Protein AF-X1MV09-F1 (afdb_monomer_lite)

pLDDT: mean 72.16, std 8.96, range [42.88, 83.56]

InterPro domains:
  IPR010994 RuvA domain 2-like [SSF47781] (7-56)
  IPR060101 SAM-like helix-hairpin-helix tandem [PF14520] (9-51)

Secondary structure (DSSP, 8-state):
--THHHHHHHHTSTT--HHHHHHHHHHHSSHHHHHT--HHHHHTSTT--HHHHHHHHHTTTT---HHHHHHHHHH-S----

Structure (mmCIF, N/CA/C/O backbone):
data_AF-X1MV09-F1
#
_entry.id   AF-X1MV09-F1
#
loop_
_atom_site.group_PDB
_atom_site.id
_atom_site.type_symbol
_atom_site.label_atom_id
_atom_site.label_alt_id
_atom_site.label_comp_id
_atom_site.label_asym_id
_atom_site.label_entity_id
_atom_site.label_seq_id
_atom_site.pdbx_PDB_ins_code
_atom_site.Cartn_x
_atom_site.Cartn_y
_atom_site.Cartn_z
_atom_site.occupancy
_atom_site.B_iso_or_equiv
_atom_site.auth_seq_id
_atom_site.auth_comp_id
_atom_site.auth_asym_id
_atom_site.auth_atom_id
_atom_site.pdbx_PDB_model_num
ATOM 1 N N . MET A 1 1 ? -2.968 -14.977 -16.940 1.00 47.25 1 MET A N 1
ATOM 2 C CA . MET A 1 1 ? -3.067 -13.749 -16.114 1.00 47.25 1 MET A CA 1
ATOM 3 C C . MET A 1 1 ? -1.648 -13.355 -15.734 1.00 47.25 1 MET A C 1
ATOM 5 O O . MET A 1 1 ? -0.953 -14.213 -15.209 1.00 47.25 1 MET A O 1
ATOM 9 N N . ASN A 1 2 ? -1.193 -12.142 -16.073 1.00 57.22 2 ASN A N 1
ATOM 10 C CA . ASN A 1 2 ? 0.195 -11.707 -15.845 1.00 57.22 2 ASN A CA 1
ATOM 11 C C . ASN A 1 2 ? 0.382 -11.221 -14.395 1.00 57.22 2 ASN A C 1
ATOM 13 O O . ASN A 1 2 ? -0.093 -10.127 -14.096 1.00 57.22 2 ASN A O 1
ATOM 17 N N . PRO A 1 3 ? 1.110 -11.952 -13.525 1.00 62.97 3 PRO A N 1
ATOM 18 C CA . PRO A 1 3 ? 1.318 -11.562 -12.121 1.00 62.97 3 PRO A CA 1
ATOM 19 C C . PRO A 1 3 ? 2.120 -10.257 -11.963 1.00 62.97 3 PRO A C 1
ATOM 21 O O . PRO A 1 3 ? 2.145 -9.646 -10.898 1.00 62.97 3 PRO A O 1
ATOM 24 N N . TYR A 1 4 ? 2.781 -9.811 -13.033 1.00 69.62 4 TYR A N 1
ATOM 25 C CA . TYR A 1 4 ? 3.592 -8.595 -13.065 1.00 69.62 4 TYR A CA 1
ATOM 26 C C . TYR A 1 4 ? 2.758 -7.319 -13.034 1.00 69.62 4 TYR A C 1
ATOM 28 O O . TYR A 1 4 ? 3.200 -6.314 -12.485 1.00 69.62 4 TYR A O 1
ATOM 36 N N . LYS A 1 5 ? 1.533 -7.365 -13.572 1.00 73.94 5 LYS A N 1
ATOM 37 C CA . LYS A 1 5 ? 0.618 -6.221 -13.614 1.00 73.94 5 LYS A CA 1
ATOM 38 C C . LYS A 1 5 ? 0.428 -5.622 -12.221 1.00 73.94 5 LYS A C 1
ATOM 40 O O . LYS A 1 5 ? 0.454 -4.409 -12.034 1.00 73.94 5 LYS A O 1
ATOM 45 N N . GLU A 1 6 ? 0.257 -6.494 -11.241 1.00 75.38 6 GLU A N 1
ATOM 46 C CA . GLU A 1 6 ? -0.065 -6.092 -9.880 1.00 75.38 6 GLU A CA 1
ATOM 47 C C . GLU A 1 6 ? 1.155 -5.659 -9.087 1.00 75.38 6 GLU A C 1
ATOM 49 O O . GLU A 1 6 ? 1.056 -4.762 -8.256 1.00 75.38 6 GLU A O 1
ATOM 54 N N . TRP A 1 7 ? 2.314 -6.238 -9.394 1.00 75.06 7 TRP A N 1
ATOM 55 C CA . TRP A 1 7 ? 3.589 -5.766 -8.872 1.00 75.06 7 TRP A CA 1
ATOM 56 C C . TRP A 1 7 ? 3.903 -4.343 -9.337 1.00 75.06 7 TRP A C 1
ATOM 58 O O . TRP A 1 7 ? 4.258 -3.517 -8.505 1.00 75.06 7 TRP A O 1
ATOM 68 N N . ILE A 1 8 ? 3.701 -4.029 -10.622 1.00 77.12 8 ILE A N 1
ATOM 69 C CA . ILE A 1 8 ? 3.902 -2.670 -11.158 1.00 77.12 8 ILE A CA 1
ATOM 70 C C . ILE A 1 8 ? 2.944 -1.679 -10.494 1.00 77.12 8 ILE A C 1
ATOM 72 O O . ILE A 1 8 ? 3.334 -0.572 -10.135 1.00 77.12 8 ILE A O 1
ATOM 76 N N . LEU A 1 9 ? 1.681 -2.075 -10.317 1.00 76.50 9 LEU A N 1
ATOM 77 C CA . LEU A 1 9 ? 0.682 -1.256 -9.632 1.00 76.50 9 LEU A CA 1
ATOM 78 C C . LEU A 1 9 ? 1.077 -0.983 -8.179 1.00 76.50 9 LEU A C 1
ATOM 80 O O . LEU A 1 9 ? 0.983 0.162 -7.750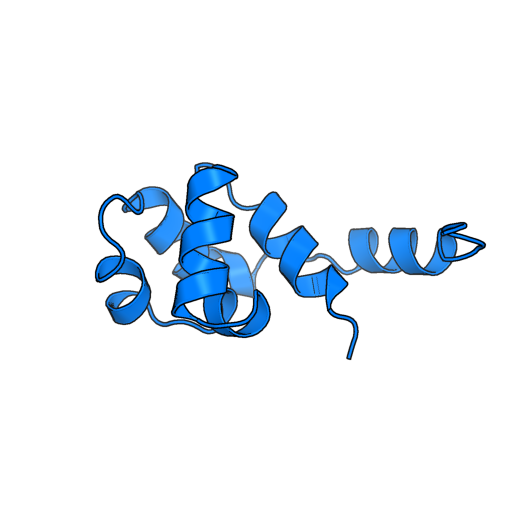 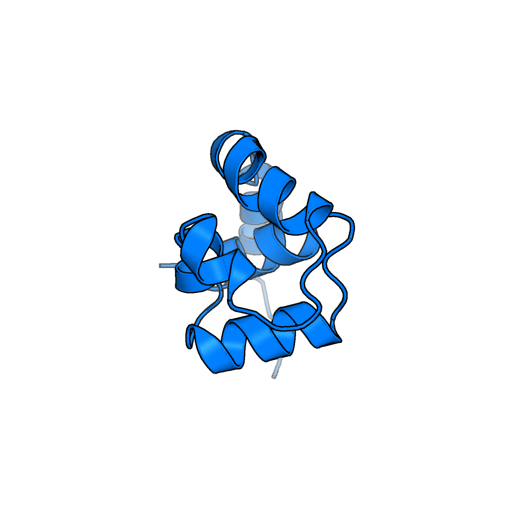1.00 76.50 9 LEU A O 1
ATOM 84 N N . LEU A 1 10 ? 1.533 -2.003 -7.441 1.00 75.75 10 LEU A N 1
ATOM 85 C CA . LEU A 1 10 ? 2.037 -1.829 -6.076 1.00 75.75 10 LEU A CA 1
ATOM 86 C C . LEU A 1 10 ? 3.257 -0.909 -6.029 1.00 75.75 10 LEU A C 1
ATOM 88 O O . LEU A 1 10 ? 3.307 -0.028 -5.178 1.00 75.75 10 LEU A O 1
ATOM 92 N N . ASP A 1 11 ? 4.214 -1.106 -6.933 1.00 75.00 11 ASP A N 1
ATOM 93 C CA . ASP A 1 11 ? 5.440 -0.307 -7.009 1.00 75.00 11 ASP A CA 1
ATOM 94 C C . ASP A 1 11 ? 5.147 1.169 -7.316 1.00 75.00 11 ASP A C 1
ATOM 96 O O . ASP A 1 11 ? 5.743 2.077 -6.740 1.00 75.00 11 ASP A O 1
ATOM 100 N N . ARG A 1 12 ? 4.135 1.428 -8.152 1.00 75.00 12 ARG A N 1
ATOM 101 C CA . ARG A 1 12 ? 3.685 2.783 -8.490 1.00 75.00 12 ARG A CA 1
ATOM 102 C C . ARG A 1 12 ? 2.911 3.476 -7.372 1.00 75.00 12 ARG A C 1
ATOM 104 O O . ARG A 1 12 ? 2.613 4.662 -7.523 1.00 75.00 12 ARG A O 1
ATOM 111 N N . ILE A 1 13 ? 2.566 2.791 -6.279 1.00 75.19 13 ILE A N 1
ATOM 112 C CA . ILE A 1 13 ? 1.861 3.419 -5.160 1.00 75.19 13 ILE A CA 1
ATOM 113 C C . ILE A 1 13 ? 2.872 4.164 -4.283 1.00 75.19 13 ILE A C 1
ATOM 115 O O . ILE A 1 13 ? 3.674 3.543 -3.579 1.00 75.19 13 ILE A O 1
ATOM 119 N N . PRO A 1 14 ? 2.818 5.507 -4.262 1.00 67.75 14 PRO A N 1
ATOM 120 C CA . PRO A 1 14 ? 3.676 6.275 -3.382 1.00 67.75 14 PRO A CA 1
ATOM 121 C C . PRO A 1 14 ? 3.336 5.941 -1.924 1.00 67.75 14 PRO A C 1
ATOM 123 O O . PRO A 1 14 ? 2.189 5.649 -1.582 1.00 67.75 14 PRO A O 1
ATOM 126 N N . HIS A 1 15 ? 4.341 6.000 -1.050 1.00 72.62 15 HIS A N 1
ATOM 127 C CA . HIS A 1 15 ? 4.227 5.676 0.381 1.00 72.62 15 HIS A CA 1
ATOM 128 C C . HIS A 1 15 ? 4.031 4.179 0.706 1.00 72.62 15 HIS A C 1
ATOM 130 O O . HIS A 1 15 ? 3.880 3.827 1.881 1.00 72.62 15 HIS A O 1
ATOM 136 N N . LEU A 1 16 ? 4.102 3.290 -0.293 1.00 74.19 16 LEU A N 1
ATOM 137 C CA . LEU A 1 16 ? 4.124 1.838 -0.117 1.00 74.19 16 LEU A CA 1
ATOM 138 C C . LEU A 1 16 ? 5.576 1.324 -0.145 1.00 74.19 16 LEU A C 1
ATOM 140 O O . LEU A 1 16 ? 6.131 0.999 -1.186 1.00 74.19 16 LEU A O 1
ATOM 144 N N . GLY A 1 17 ? 6.241 1.295 1.013 1.00 71.38 17 GLY A N 1
ATOM 145 C CA . GLY A 1 17 ? 7.624 0.804 1.097 1.00 71.38 17 GLY A CA 1
ATOM 146 C C . GLY A 1 17 ? 7.740 -0.718 0.908 1.00 71.38 17 GLY A C 1
ATOM 147 O O . GLY A 1 17 ? 6.815 -1.458 1.238 1.00 71.38 17 GLY A O 1
ATOM 148 N N . ALA A 1 18 ? 8.914 -1.214 0.496 1.00 73.31 18 ALA A N 1
ATOM 149 C CA . ALA A 1 18 ? 9.164 -2.645 0.246 1.00 73.31 18 ALA A CA 1
ATOM 150 C C . ALA A 1 18 ? 8.777 -3.570 1.420 1.00 73.31 18 ALA A C 1
ATOM 152 O O . ALA A 1 18 ? 8.215 -4.646 1.217 1.00 73.31 18 ALA A O 1
ATOM 153 N N . LYS A 1 19 ? 9.008 -3.127 2.665 1.00 77.31 19 LYS A N 1
ATOM 154 C CA . LYS A 1 19 ? 8.600 -3.861 3.876 1.00 77.31 19 LYS A CA 1
ATOM 155 C C . LYS A 1 19 ? 7.078 -4.039 3.955 1.00 77.31 19 LYS A C 1
ATOM 157 O O . LYS A 1 19 ? 6.603 -5.099 4.336 1.00 77.31 19 LYS A O 1
ATOM 162 N N . LYS A 1 20 ? 6.318 -3.015 3.559 1.00 76.25 20 LYS A N 1
ATOM 163 C CA . LYS A 1 20 ? 4.850 -3.019 3.555 1.00 76.25 20 LYS A CA 1
ATOM 164 C C . LYS A 1 20 ? 4.286 -3.868 2.433 1.00 76.25 20 LYS A C 1
ATOM 166 O O . LYS A 1 20 ? 3.363 -4.630 2.683 1.00 76.25 20 LYS A O 1
ATOM 171 N N . CYS A 1 21 ? 4.859 -3.769 1.235 1.00 76.12 21 CYS A N 1
ATOM 172 C CA . CYS A 1 21 ? 4.498 -4.642 0.120 1.00 76.12 21 CYS A CA 1
ATOM 173 C C . CYS A 1 21 ? 4.643 -6.110 0.516 1.00 76.12 21 CYS A C 1
ATOM 175 O O . CYS A 1 21 ? 3.745 -6.902 0.252 1.00 76.12 21 CYS A O 1
ATOM 177 N N . ARG A 1 22 ? 5.737 -6.458 1.205 1.00 78.00 22 ARG A N 1
ATOM 178 C CA . ARG A 1 22 ? 5.979 -7.822 1.672 1.00 78.00 22 ARG A CA 1
ATOM 179 C C . ARG A 1 22 ? 4.926 -8.279 2.677 1.00 78.00 22 ARG A C 1
ATOM 181 O O . ARG A 1 22 ? 4.266 -9.271 2.418 1.00 78.00 22 ARG A O 1
ATOM 188 N N . GLU A 1 23 ? 4.684 -7.499 3.728 1.00 81.88 23 GLU A N 1
ATOM 189 C CA . GLU A 1 23 ? 3.646 -7.793 4.731 1.00 81.88 23 GLU A CA 1
ATOM 190 C C . GLU A 1 23 ? 2.255 -7.943 4.100 1.00 81.88 23 GLU A C 1
ATOM 192 O O . GLU A 1 23 ? 1.496 -8.836 4.459 1.00 81.88 23 GLU A O 1
ATOM 197 N N . LEU A 1 24 ? 1.922 -7.092 3.125 1.00 79.69 24 LEU A N 1
ATOM 198 C CA . LEU A 1 24 ? 0.668 -7.166 2.381 1.00 79.69 24 LEU A CA 1
ATOM 199 C C . LEU A 1 24 ? 0.584 -8.442 1.542 1.00 79.69 24 LEU A C 1
ATOM 201 O O . LEU A 1 24 ? -0.439 -9.117 1.556 1.00 79.69 24 LEU A O 1
ATOM 205 N N . ILE A 1 25 ? 1.645 -8.798 0.823 1.00 81.25 25 ILE A N 1
ATOM 206 C CA . ILE A 1 25 ? 1.681 -10.038 0.045 1.00 81.25 25 ILE A CA 1
ATOM 207 C C . ILE A 1 25 ? 1.641 -11.258 0.972 1.00 81.25 25 ILE A C 1
ATOM 209 O O . ILE A 1 25 ? 0.994 -12.234 0.617 1.00 81.25 25 ILE A O 1
ATOM 213 N N . GLU A 1 26 ? 2.247 -11.209 2.158 1.00 83.56 26 GLU A N 1
ATOM 214 C CA . GLU A 1 26 ? 2.176 -12.292 3.147 1.00 83.56 26 GLU A CA 1
ATOM 215 C C . GLU A 1 26 ? 0.772 -12.420 3.760 1.00 83.56 26 GLU A C 1
ATOM 217 O O . GLU A 1 26 ? 0.261 -13.530 3.882 1.00 83.56 26 GLU A O 1
ATOM 222 N N . HIS A 1 27 ? 0.094 -11.304 4.054 1.00 82.81 27 HIS A N 1
ATOM 223 C CA . HIS A 1 27 ? -1.275 -11.312 4.585 1.00 82.81 27 HIS A CA 1
ATOM 224 C C . HIS A 1 27 ? -2.329 -11.717 3.549 1.00 82.81 27 HIS A C 1
ATOM 226 O O . HIS A 1 27 ? -3.211 -12.527 3.825 1.00 82.81 27 HIS A O 1
ATOM 232 N N . PHE A 1 28 ? -2.274 -11.123 2.357 1.00 81.56 28 PHE A N 1
ATOM 233 C CA . PHE A 1 28 ? -3.266 -11.343 1.305 1.00 81.56 28 PHE A CA 1
ATOM 234 C C . PHE A 1 28 ? -2.905 -12.52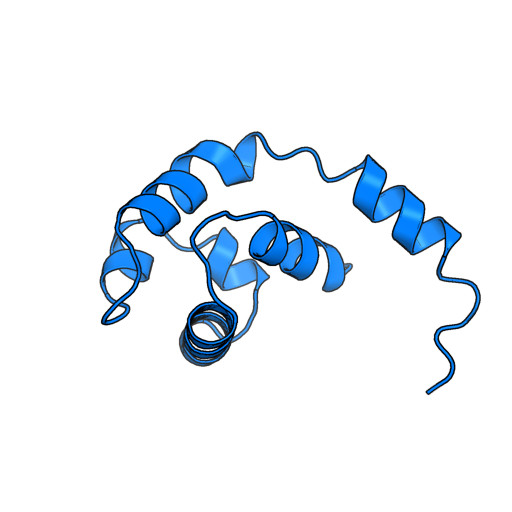9 0.402 1.00 81.56 28 PHE A C 1
ATOM 236 O O . PHE A 1 28 ? -3.754 -13.031 -0.333 1.00 81.56 28 PHE A O 1
ATOM 243 N N . GLY A 1 29 ? -1.655 -12.986 0.426 1.00 78.56 29 GLY A N 1
ATOM 244 C CA . GLY A 1 29 ? -1.118 -14.087 -0.376 1.00 78.56 29 GLY A CA 1
ATOM 245 C C . GLY A 1 29 ? -0.709 -13.703 -1.801 1.00 78.56 29 GLY A C 1
ATOM 246 O O . GLY A 1 29 ? -0.006 -14.462 -2.464 1.00 78.56 29 GLY A O 1
ATOM 247 N N . SER A 1 30 ? -1.156 -12.560 -2.331 1.00 79.88 30 SER A N 1
ATOM 248 C CA . SER A 1 30 ? -0.821 -12.124 -3.694 1.00 79.88 30 SER A CA 1
ATOM 249 C C . SER A 1 30 ? -1.046 -10.624 -3.895 1.00 79.88 30 SER A C 1
ATOM 251 O O . SER A 1 30 ? -2.018 -10.086 -3.363 1.00 79.88 30 SER A O 1
ATOM 253 N N . PRO A 1 31 ? -0.244 -9.956 -4.744 1.00 78.25 31 PRO A N 1
ATOM 254 C CA . PRO A 1 31 ? -0.402 -8.532 -5.051 1.00 78.25 31 PRO A CA 1
ATOM 255 C C . PRO A 1 31 ? -1.774 -8.203 -5.677 1.00 78.25 31 PRO A C 1
ATOM 257 O O . PRO A 1 31 ? -2.329 -7.149 -5.385 1.00 78.25 31 PRO A O 1
ATOM 260 N N . GLN A 1 32 ? -2.396 -9.124 -6.435 1.00 77.19 32 GLN A N 1
ATOM 261 C CA . GLN A 1 32 ? -3.798 -8.983 -6.891 1.00 77.19 32 GLN A CA 1
ATOM 262 C C . GLN A 1 32 ? -4.769 -8.775 -5.745 1.00 77.19 32 GLN A C 1
ATOM 264 O O . GLN A 1 32 ? -5.602 -7.875 -5.792 1.00 77.19 32 GLN A O 1
ATOM 269 N N . LYS A 1 33 ? -4.663 -9.615 -4.715 1.00 80.56 33 LYS A N 1
ATOM 270 C CA . LYS A 1 33 ? -5.556 -9.547 -3.565 1.00 80.56 33 LYS A CA 1
ATOM 271 C C . LYS A 1 33 ? -5.321 -8.280 -2.758 1.00 80.56 33 LYS A C 1
ATOM 273 O O . LYS A 1 33 ? -6.285 -7.742 -2.241 1.00 80.56 33 LYS A O 1
ATOM 278 N N . VAL A 1 34 ? -4.088 -7.775 -2.716 1.00 80.88 34 VAL A N 1
ATOM 279 C CA . VAL A 1 34 ? -3.762 -6.483 -2.092 1.00 80.88 34 VAL A CA 1
ATOM 280 C C . VAL A 1 34 ? -4.439 -5.325 -2.826 1.00 80.88 34 VAL A C 1
ATOM 282 O O . VAL A 1 34 ? -5.033 -4.463 -2.188 1.00 80.88 34 VAL A O 1
ATOM 285 N N . LEU A 1 35 ? -4.387 -5.305 -4.160 1.00 76.38 35 LEU A N 1
ATOM 286 C CA . LEU A 1 35 ? -5.022 -4.253 -4.966 1.00 76.38 35 LEU A CA 1
ATOM 287 C C . LEU A 1 35 ? -6.551 -4.347 -4.961 1.00 76.38 35 LEU A C 1
ATOM 289 O O . LEU A 1 35 ? -7.228 -3.328 -5.034 1.00 76.38 35 LEU A O 1
ATOM 293 N N . ALA A 1 36 ? -7.089 -5.563 -4.868 1.00 76.44 36 ALA A N 1
ATOM 294 C CA . ALA A 1 36 ? -8.520 -5.813 -4.733 1.00 76.44 36 ALA A CA 1
ATOM 295 C C . ALA A 1 36 ? -9.025 -5.680 -3.282 1.00 76.44 36 ALA A C 1
ATOM 297 O O . ALA A 1 36 ? -10.232 -5.754 -3.042 1.00 76.44 36 ALA A O 1
ATOM 298 N N . ALA A 1 37 ? -8.127 -5.509 -2.306 1.00 79.94 37 ALA A N 1
ATOM 299 C CA . ALA A 1 37 ? -8.487 -5.407 -0.902 1.00 79.94 37 ALA A CA 1
ATOM 300 C C . ALA A 1 37 ? -9.247 -4.108 -0.625 1.00 79.94 37 ALA A C 1
ATOM 302 O O . ALA A 1 37 ? -8.912 -3.027 -1.112 1.00 79.94 37 ALA A O 1
ATOM 303 N N . SER A 1 38 ? -10.266 -4.202 0.225 1.00 75.94 38 SER A N 1
ATOM 304 C CA . SER A 1 38 ? -11.006 -3.027 0.673 1.00 75.94 38 SER A CA 1
ATOM 305 C C . SER A 1 38 ? -10.211 -2.199 1.681 1.00 75.94 38 SER A C 1
ATOM 307 O O . SER A 1 38 ? -9.359 -2.696 2.413 1.00 75.94 38 SER A O 1
ATOM 309 N N . LEU A 1 39 ? -10.580 -0.922 1.788 1.00 77.31 39 LEU A N 1
ATOM 310 C CA . LEU A 1 39 ? -9.996 0.056 2.712 1.00 77.31 39 LEU A CA 1
ATOM 311 C C . LEU A 1 39 ? -9.960 -0.456 4.168 1.00 77.31 39 LEU A C 1
ATOM 313 O O . LEU A 1 39 ? -8.981 -0.236 4.881 1.00 77.31 39 LEU A O 1
ATOM 317 N N . LYS A 1 40 ? -11.004 -1.191 4.587 1.00 78.62 40 LYS A N 1
ATOM 318 C CA . LYS A 1 40 ? -11.075 -1.865 5.894 1.00 78.62 40 LYS A CA 1
ATOM 319 C C . LYS A 1 40 ? -9.965 -2.897 6.076 1.00 78.62 40 LYS A C 1
ATOM 321 O O . LYS A 1 40 ? -9.243 -2.799 7.057 1.00 78.62 40 LYS A O 1
ATOM 326 N N . GLU A 1 41 ? -9.814 -3.815 5.123 1.00 81.81 41 GLU A N 1
ATOM 327 C CA . GLU A 1 41 ? -8.810 -4.889 5.147 1.00 81.81 41 GLU A CA 1
ATOM 328 C C . GLU A 1 41 ? -7.394 -4.309 5.194 1.00 81.81 41 GLU A C 1
ATOM 330 O O . GLU A 1 41 ? -6.581 -4.692 6.030 1.00 81.81 41 GLU A O 1
ATOM 335 N N . LEU A 1 42 ? -7.125 -3.304 4.358 1.00 79.25 42 LEU A N 1
ATOM 336 C CA . LEU A 1 42 ? -5.849 -2.594 4.342 1.00 79.25 42 LEU A CA 1
ATOM 337 C C . LEU A 1 42 ? -5.581 -1.877 5.676 1.00 79.25 42 LEU A C 1
ATOM 339 O O . LEU A 1 42 ? -4.464 -1.908 6.182 1.00 79.25 42 LEU A O 1
ATOM 343 N N . SER A 1 43 ? -6.607 -1.282 6.289 1.00 79.62 43 SER A N 1
ATOM 344 C CA . SER A 1 43 ? -6.481 -0.614 7.594 1.00 79.62 43 SER A CA 1
ATOM 345 C C . SER A 1 43 ? -6.220 -1.578 8.750 1.00 79.62 43 SER A C 1
ATOM 347 O O . SER A 1 43 ? -5.755 -1.133 9.798 1.00 79.62 43 SER A O 1
ATOM 349 N N . THR A 1 44 ? -6.487 -2.877 8.578 1.00 82.75 44 THR A N 1
ATOM 350 C CA . THR A 1 44 ? -6.123 -3.889 9.582 1.00 82.75 44 THR A CA 1
ATOM 351 C C . THR A 1 44 ? -4.617 -4.124 9.651 1.00 82.75 44 THR A C 1
ATOM 353 O O . THR A 1 44 ? -4.127 -4.603 10.669 1.00 82.75 44 THR A O 1
ATOM 356 N N . ILE A 1 45 ? -3.876 -3.756 8.598 1.00 77.94 45 ILE A N 1
ATOM 357 C CA . ILE A 1 45 ? -2.447 -4.028 8.482 1.00 77.94 45 ILE A CA 1
ATOM 358 C C . ILE A 1 45 ? -1.669 -3.043 9.366 1.00 77.94 45 ILE A C 1
ATOM 360 O O . ILE A 1 45 ? -1.586 -1.845 9.050 1.00 77.94 45 ILE A O 1
ATOM 364 N N . PRO A 1 46 ? -1.046 -3.513 10.459 1.00 67.75 46 PRO A N 1
ATOM 365 C CA . PRO A 1 46 ? -0.406 -2.639 11.431 1.00 67.75 46 PRO A CA 1
ATOM 366 C C . PRO A 1 46 ? 0.757 -1.870 10.793 1.00 67.75 46 PRO A C 1
ATOM 368 O O . PRO A 1 46 ? 1.716 -2.444 10.283 1.00 67.75 46 PRO A O 1
ATOM 371 N N . GLY A 1 47 ? 0.660 -0.537 10.788 1.00 72.06 47 GLY A N 1
ATOM 372 C CA . GLY A 1 47 ? 1.654 0.394 10.237 1.00 72.06 47 GLY A CA 1
ATOM 373 C C . GLY A 1 47 ? 1.472 0.747 8.756 1.00 72.06 47 GLY A C 1
ATOM 374 O O . GLY A 1 47 ? 2.378 1.325 8.161 1.00 72.06 47 GLY A O 1
ATOM 375 N N . LEU A 1 48 ? 0.387 0.310 8.102 1.00 76.25 48 LEU A N 1
ATOM 376 C CA . LEU A 1 48 ? 0.094 0.751 6.739 1.00 76.25 48 LEU A CA 1
ATOM 377 C C . LEU A 1 48 ? -0.324 2.225 6.769 1.00 76.25 48 LEU A C 1
ATOM 379 O O . LEU A 1 48 ? -1.188 2.619 7.551 1.00 76.25 48 LEU A O 1
ATOM 383 N N . ASN A 1 49 ? 0.325 3.051 5.946 1.00 76.50 49 ASN A N 1
ATOM 384 C CA . ASN A 1 49 ? 0.044 4.482 5.927 1.00 76.50 49 ASN A CA 1
ATOM 385 C C . ASN A 1 49 ? -1.363 4.736 5.388 1.00 76.50 49 ASN A C 1
ATOM 387 O O . ASN A 1 49 ? -1.711 4.253 4.311 1.00 76.50 49 ASN A O 1
ATOM 391 N N . LYS A 1 50 ? -2.154 5.546 6.100 1.00 76.75 50 LYS A N 1
ATOM 392 C CA . LYS A 1 50 ? -3.511 5.927 5.669 1.00 76.75 50 LYS A CA 1
ATOM 393 C C . LYS A 1 50 ? -3.519 6.555 4.273 1.00 76.75 50 LYS A C 1
ATOM 395 O O . LYS A 1 50 ? -4.469 6.356 3.519 1.00 76.75 50 LYS A O 1
ATOM 400 N N . GLU A 1 51 ? -2.448 7.260 3.915 1.00 78.25 51 GLU A N 1
ATOM 401 C CA . GLU A 1 51 ? -2.254 7.817 2.575 1.00 78.25 51 GLU A CA 1
ATOM 402 C C . GLU A 1 51 ? -2.152 6.721 1.513 1.00 78.25 51 GLU A C 1
ATOM 404 O O . GLU A 1 51 ? -2.893 6.770 0.537 1.00 78.25 51 GLU A O 1
ATOM 409 N N . ALA A 1 52 ? -1.336 5.685 1.743 1.00 76.44 52 ALA A N 1
ATOM 410 C CA . ALA A 1 52 ? -1.217 4.540 0.841 1.00 76.44 52 ALA A CA 1
ATOM 411 C C . ALA A 1 52 ? -2.552 3.794 0.695 1.00 76.44 52 ALA A C 1
ATOM 413 O O . ALA A 1 52 ? -2.924 3.419 -0.410 1.00 76.44 52 ALA A O 1
ATOM 414 N N . ILE A 1 53 ? -3.311 3.642 1.786 1.00 79.12 53 ILE A N 1
ATOM 415 C CA . ILE A 1 53 ? -4.648 3.024 1.782 1.00 79.12 53 ILE A CA 1
ATOM 416 C C . ILE A 1 53 ? -5.639 3.841 0.943 1.00 79.12 53 ILE A C 1
ATOM 418 O O . ILE A 1 53 ? -6.399 3.296 0.142 1.00 79.12 53 ILE A O 1
ATOM 422 N N . THR A 1 54 ? -5.619 5.161 1.113 1.00 78.50 54 THR A N 1
ATOM 423 C CA . THR A 1 54 ? -6.468 6.083 0.352 1.00 78.50 54 THR A CA 1
ATOM 424 C C . THR A 1 54 ? -6.087 6.067 -1.127 1.00 78.50 54 THR A C 1
ATOM 426 O O . THR A 1 54 ? -6.963 6.057 -1.991 1.00 78.50 54 THR A O 1
ATOM 429 N N . TYR A 1 55 ? -4.788 5.998 -1.430 1.00 76.88 55 TYR A N 1
ATOM 430 C CA . TYR A 1 55 ? -4.274 5.879 -2.793 1.00 76.88 55 TYR A CA 1
ATOM 431 C C . TYR A 1 55 ? -4.681 4.550 -3.435 1.00 76.88 55 TYR A C 1
ATOM 433 O O . TYR A 1 55 ? -5.187 4.539 -4.554 1.00 76.88 55 TYR A O 1
ATOM 441 N N . LEU A 1 56 ? -4.537 3.445 -2.700 1.00 75.88 56 LEU A N 1
ATOM 442 C CA . LEU A 1 56 ? -4.967 2.110 -3.106 1.00 75.88 56 LEU A CA 1
ATOM 443 C C . LEU A 1 56 ? -6.457 2.067 -3.428 1.00 75.88 56 LEU A C 1
ATOM 445 O O . LEU A 1 56 ? -6.834 1.412 -4.384 1.00 75.88 56 LEU A O 1
ATOM 449 N N . ASN A 1 57 ? -7.307 2.767 -2.679 1.00 73.81 57 ASN A N 1
ATOM 450 C CA . ASN A 1 57 ? -8.744 2.763 -2.944 1.00 73.81 57 ASN A CA 1
ATOM 451 C C . ASN A 1 57 ? -9.151 3.697 -4.095 1.00 73.81 57 ASN A C 1
ATOM 453 O O . ASN A 1 57 ? -10.035 3.362 -4.877 1.00 73.81 57 ASN A O 1
ATOM 457 N N . ARG A 1 58 ? -8.515 4.869 -4.198 1.00 69.00 58 ARG A N 1
ATOM 458 C CA . ARG A 1 58 ? -8.915 5.922 -5.140 1.00 69.00 58 ARG A CA 1
ATOM 459 C C . ARG A 1 58 ? -8.268 5.776 -6.516 1.00 69.00 58 ARG A C 1
ATOM 461 O O . ARG A 1 58 ? -8.935 5.971 -7.522 1.00 69.00 58 ARG A O 1
ATOM 468 N N . LYS A 1 59 ? -6.971 5.457 -6.559 1.00 63.03 59 LYS A N 1
ATOM 469 C CA . LYS A 1 59 ? -6.150 5.519 -7.777 1.00 63.03 59 LYS A CA 1
ATOM 470 C C . LYS A 1 59 ? -5.943 4.178 -8.465 1.00 63.03 59 LYS A C 1
ATOM 472 O O . LYS A 1 59 ? -5.665 4.194 -9.653 1.00 63.03 59 LYS A O 1
ATOM 477 N N . THR A 1 60 ? -6.103 3.028 -7.811 1.00 63.72 60 THR A N 1
ATOM 478 C CA . THR A 1 60 ? -5.941 1.719 -8.494 1.00 63.72 60 THR A CA 1
ATOM 479 C C . THR A 1 60 ? -6.849 1.548 -9.710 1.00 63.72 60 THR A C 1
ATOM 481 O O . THR A 1 60 ? -6.462 0.861 -10.650 1.00 63.72 60 THR A O 1
ATOM 484 N N . SER A 1 61 ? -8.008 2.210 -9.728 1.00 62.03 61 SER A N 1
ATOM 485 C CA . SER A 1 61 ? -8.912 2.239 -10.884 1.00 62.03 61 SER A CA 1
ATOM 486 C C . SER A 1 61 ? -8.471 3.215 -11.992 1.00 62.03 61 SER A C 1
ATOM 488 O O . SER A 1 61 ? -8.839 3.039 -13.148 1.00 62.03 61 SER A O 1
ATOM 490 N N . GLU A 1 62 ? -7.675 4.237 -11.656 1.00 64.50 62 GLU A N 1
ATOM 491 C CA . GLU A 1 62 ? -7.207 5.291 -12.576 1.00 64.50 62 GLU A CA 1
ATOM 492 C C . GLU A 1 62 ? -5.760 5.091 -13.063 1.00 64.50 62 GLU A C 1
ATOM 494 O O . GLU A 1 62 ? -5.324 5.772 -13.990 1.00 64.50 62 GLU A O 1
ATOM 499 N N . ILE A 1 63 ? -4.984 4.196 -12.442 1.00 69.12 63 ILE A N 1
ATOM 500 C CA . ILE A 1 63 ? -3.608 3.919 -12.865 1.00 69.12 63 ILE A CA 1
ATOM 501 C C . ILE A 1 63 ? -3.659 3.086 -14.152 1.00 69.12 63 ILE A C 1
ATOM 503 O O . ILE A 1 63 ? -3.837 1.865 -14.129 1.00 69.12 63 ILE A O 1
ATOM 507 N N . ASP A 1 64 ? -3.456 3.756 -15.285 1.00 67.0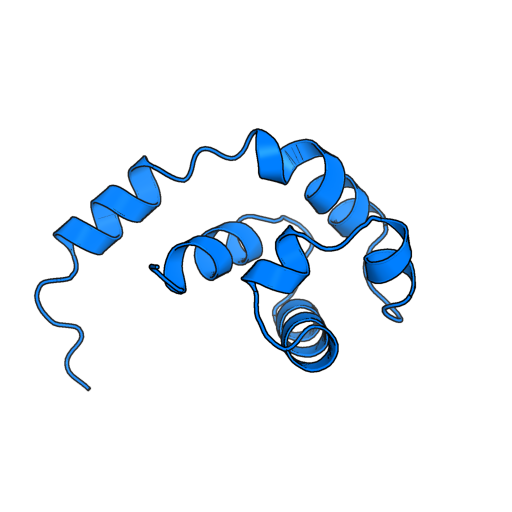6 64 ASP A N 1
ATOM 508 C CA . ASP A 1 64 ? -3.185 3.087 -16.549 1.00 67.06 64 ASP A CA 1
ATOM 509 C C . ASP A 1 64 ? -1.749 2.546 -16.538 1.00 67.06 64 ASP A C 1
ATOM 511 O O . ASP A 1 64 ? -0.768 3.285 -16.573 1.00 67.06 64 ASP A O 1
ATOM 515 N N . ILE A 1 65 ? -1.641 1.225 -16.435 1.00 68.31 65 ILE A N 1
ATOM 516 C CA . ILE A 1 65 ? -0.387 0.482 -16.592 1.00 68.31 65 ILE A CA 1
ATOM 517 C C . ILE A 1 65 ? -0.337 -0.243 -17.938 1.00 68.31 65 ILE A C 1
ATOM 519 O O . ILE A 1 65 ? 0.406 -1.213 -18.083 1.00 68.31 65 ILE A O 1
ATOM 523 N N . ARG A 1 66 ? -1.154 0.157 -18.926 1.00 69.25 66 ARG A N 1
ATOM 524 C CA . ARG A 1 66 ? -1.134 -0.498 -20.242 1.00 69.25 66 ARG A CA 1
ATOM 525 C C . ARG A 1 66 ? 0.209 -0.289 -20.919 1.00 69.25 66 ARG A C 1
ATOM 527 O O . ARG A 1 66 ? 0.725 -1.232 -21.505 1.00 69.25 66 ARG A O 1
ATOM 534 N N . GLU A 1 67 ? 0.788 0.902 -20.798 1.00 72.12 67 GLU A N 1
ATOM 535 C CA . GLU A 1 67 ? 2.116 1.184 -21.348 1.00 72.12 67 GLU A CA 1
ATOM 536 C C . GLU A 1 67 ? 3.225 0.408 -20.632 1.00 72.12 67 GLU A C 1
ATOM 538 O O . GLU A 1 67 ? 4.074 -0.188 -21.292 1.00 72.12 67 GLU A O 1
ATOM 543 N N . ASP A 1 68 ? 3.202 0.354 -19.297 1.00 71.50 68 ASP A N 1
ATOM 544 C CA . ASP A 1 68 ? 4.172 -0.422 -18.515 1.00 71.50 68 ASP A CA 1
ATOM 545 C C . ASP A 1 68 ? 4.069 -1.931 -18.835 1.00 71.50 68 ASP A C 1
ATOM 547 O O . ASP A 1 68 ? 5.083 -2.602 -19.024 1.00 71.50 68 ASP A O 1
ATOM 551 N N . LEU A 1 69 ? 2.849 -2.462 -18.988 1.00 71.06 69 LEU A N 1
ATOM 552 C CA . LEU A 1 69 ? 2.617 -3.842 -19.425 1.00 71.06 69 LEU A CA 1
ATOM 553 C C . LEU A 1 69 ? 3.087 -4.099 -20.853 1.00 71.06 69 LEU A C 1
ATOM 555 O O . LEU A 1 69 ? 3.676 -5.145 -21.108 1.00 71.06 69 LEU A O 1
ATOM 559 N N . LYS A 1 70 ? 2.834 -3.162 -21.772 1.00 72.75 70 LYS A N 1
ATOM 560 C CA . LYS A 1 70 ? 3.288 -3.259 -23.160 1.00 72.75 70 LYS A CA 1
ATOM 561 C C . LYS A 1 70 ? 4.813 -3.301 -23.214 1.00 72.75 70 LYS A C 1
ATOM 563 O O . LYS A 1 70 ? 5.362 -4.160 -23.886 1.00 72.75 70 LYS A O 1
ATOM 568 N N . ARG A 1 71 ? 5.497 -2.457 -22.433 1.00 71.75 71 ARG A N 1
ATOM 569 C CA . ARG A 1 71 ? 6.962 -2.497 -22.324 1.00 71.75 71 ARG A CA 1
ATOM 570 C C . ARG A 1 71 ? 7.463 -3.823 -21.774 1.00 71.75 71 ARG A C 1
ATOM 572 O O . ARG A 1 71 ? 8.433 -4.336 -22.309 1.00 71.75 71 ARG A O 1
ATOM 579 N N . LEU A 1 72 ? 6.833 -4.379 -20.737 1.00 69.75 72 LEU A N 1
ATOM 580 C CA . LEU A 1 72 ? 7.231 -5.686 -20.204 1.00 69.75 72 LEU A CA 1
ATOM 581 C C . LEU A 1 72 ? 6.995 -6.827 -21.190 1.00 69.75 72 LEU A C 1
ATOM 583 O O . LEU A 1 72 ? 7.819 -7.728 -21.247 1.00 69.75 72 LEU A O 1
ATOM 587 N N . ASP A 1 73 ? 5.905 -6.793 -21.955 1.00 68.38 73 ASP A N 1
ATOM 588 C CA . ASP A 1 73 ? 5.634 -7.768 -23.014 1.00 68.38 73 ASP A CA 1
ATOM 589 C C . ASP A 1 73 ? 6.687 -7.668 -24.132 1.00 68.38 73 ASP A C 1
ATOM 591 O O . ASP A 1 73 ? 7.281 -8.673 -24.521 1.00 68.38 73 ASP A O 1
ATOM 595 N N . GLU A 1 74 ? 7.028 -6.441 -24.543 1.00 68.81 74 GLU A N 1
ATOM 596 C CA . GLU A 1 74 ? 8.104 -6.154 -25.504 1.00 68.81 74 GLU A CA 1
ATOM 597 C C . GLU A 1 74 ? 9.498 -6.539 -24.961 1.00 68.81 74 GLU A C 1
ATOM 599 O O . GLU A 1 74 ? 10.367 -6.967 -25.720 1.00 68.81 74 GLU A O 1
ATOM 604 N N . LEU A 1 75 ? 9.707 -6.447 -23.644 1.00 63.75 75 LEU A N 1
ATOM 605 C CA . LEU A 1 75 ? 10.924 -6.862 -22.934 1.00 63.75 75 LEU A CA 1
ATOM 606 C C . LEU A 1 75 ? 10.938 -8.349 -22.561 1.00 63.75 75 LEU A C 1
ATOM 608 O O . LEU A 1 75 ? 11.983 -8.851 -22.150 1.00 63.75 75 LEU A O 1
ATOM 612 N N . ASN A 1 76 ? 9.837 -9.088 -22.739 1.00 53.47 76 ASN A N 1
ATOM 613 C CA . ASN A 1 76 ? 9.762 -10.514 -22.407 1.00 53.47 76 ASN A CA 1
ATOM 614 C C . ASN A 1 76 ? 10.599 -11.395 -23.363 1.00 53.47 76 ASN A C 1
ATOM 616 O O . ASN A 1 76 ? 10.595 -12.625 -23.273 1.00 53.47 76 ASN A O 1
ATOM 620 N N . GLY A 1 77 ? 11.393 -10.774 -24.240 1.00 53.53 77 GLY A N 1
ATOM 621 C CA . GLY A 1 77 ? 12.607 -11.350 -24.800 1.00 53.53 77 GLY A CA 1
ATOM 622 C C . GLY A 1 77 ? 13.678 -11.560 -23.724 1.00 53.53 77 GLY A C 1
ATOM 623 O O . GLY A 1 77 ? 14.610 -10.775 -23.613 1.00 53.53 77 GLY A O 1
ATOM 624 N N . ARG A 1 78 ? 13.577 -12.684 -23.001 1.00 49.38 78 ARG A N 1
ATOM 625 C CA . ARG A 1 78 ? 14.589 -13.257 -22.088 1.00 49.38 78 ARG A CA 1
ATOM 626 C C . ARG A 1 78 ? 14.856 -12.468 -20.798 1.00 49.38 78 ARG A C 1
ATOM 628 O O . ARG A 1 78 ? 15.846 -11.753 -20.683 1.00 49.38 78 ARG A O 1
ATOM 635 N N . ILE A 1 79 ? 14.102 -12.791 -19.749 1.00 49.69 79 ILE A N 1
ATOM 636 C CA . ILE A 1 79 ? 14.699 -12.835 -18.409 1.00 49.69 79 ILE A CA 1
ATOM 637 C C . ILE A 1 79 ? 15.341 -14.218 -18.278 1.00 49.69 79 ILE A C 1
ATOM 639 O O . ILE A 1 79 ? 14.651 -15.228 -18.147 1.00 49.69 79 ILE A O 1
ATOM 643 N N . VAL A 1 80 ? 16.662 -14.265 -18.442 1.00 47.31 80 VAL A N 1
ATOM 644 C CA . VAL A 1 80 ? 17.472 -15.462 -18.195 1.00 47.31 80 VAL A CA 1
ATOM 645 C C . VAL A 1 80 ? 17.475 -15.685 -16.681 1.00 47.31 80 VAL A C 1
ATOM 647 O O . VAL A 1 80 ? 17.799 -14.759 -15.938 1.00 47.31 80 VAL A O 1
ATOM 650 N N . HIS A 1 81 ? 17.018 -16.865 -16.258 1.00 42.88 81 HIS A N 1
ATOM 651 C CA . HIS A 1 81 ? 17.087 -17.344 -14.876 1.00 42.88 81 HIS A CA 1
ATOM 652 C C . HIS A 1 81 ? 18.541 -17.541 -14.441 1.00 42.88 81 HIS A C 1
ATOM 654 O O . HIS A 1 81 ? 19.333 -18.012 -15.293 1.00 42.88 81 HIS A O 1
#

Sequence (81 aa):
MNPYKEWILLDRIPHLGAKKCRELIEHFGSPQKVLAASLKELSTIPGLNKEAITYLNRKTSEIDIREDLKRLDELNGRIVH

Foldseek 3Di:
DDLVLLVVVLVPQPPCDPVNCVQLCVVQVGSVSSLVDALVRQVVRPPRDNSSSVCSVPCSVVDPCVVVVVVVVVVVPDPDD

Organism: NCBI:txid412755

Radius of gyration: 13.31 Å; chains: 1; bounding box: 28×25×37 Å

=== Feature glossary ===
The record interleaves many kinds of information about one protein. Here is each kind framed as the question it answers.

Q: What known structures does this most resemble?
A: Structural nearest neighbors (via Foldseek easy-search vs the PDB). Reported per hit: target PDB id, E-value, and alignment TM-score. A TM-score above ~0.5 is the conventional threshold for 'same fold'.

Q: Where is each backbone atom in 3D?
A: The mmCIF table is the protein's shape written out atom by atom. For each backbone N, Cα, C, and carbonyl O, it records an (x, y, z) coordinate triple in Å plus the residue type, chain letter, and residue number.

Q: What are the backbone torsion angles?
A: The φ/ψ torsion pair specifies the backbone conformation at each residue. φ rotates about the N–Cα bond, ψ about the Cα–C bond. Steric clashes forbid most of the (φ, ψ) plane — the allowed regions (α-helix basin, β-sheet basin, left-handed helix) are the Ramachandran-allowed regions.

Q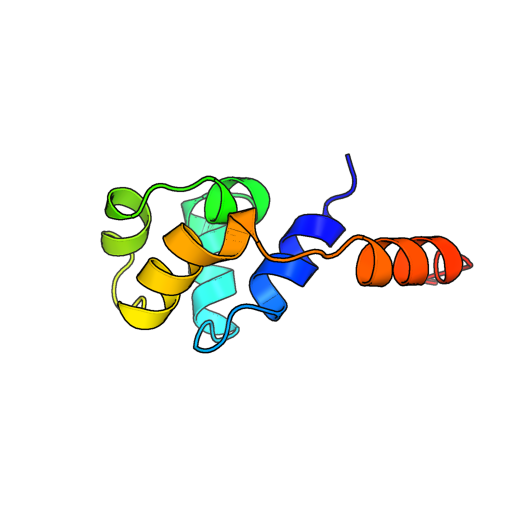: Which residues are buried vs exposed?
A: Solvent-accessible surface area (SASA) is the area in Å² traced out by the centre of a 1.4 Å probe sphere (a water molecule) rolled over the protein's van der Waals surface (Shrake–Rupley / Lee–Richards construction). Buried residues have near-zero SASA; fully exposed residues can exceed 200 Å². The total SASA scales roughly with the number of surface residues.

Q: How confident is the AlphaFold model at each residue?
A: pLDDT is the predicted lDDT-Cα score: AlphaFold's confidence that the local environment of each residue (all inter-atomic distances within 15 Å) is correctly placed. It is a per-residue number between 0 and 100, with higher meaning more reliable.

Q: What does the local fold look like, residue by residue?
A: 3Di is Foldseek's structural alphabet. Each residue is assigned one of twenty discrete states based on how its Cα sits relative to its spatial (not sequential) neighbors. Aligning 3Di strings finds structural homologs roughly as well as full 3D superposition, but orders of magnitude faster.

Q: How big and how compact is the whole molecule?
A: Radius of gyration (Rg) is the root-mean-square distance of Cα atoms from their centroid — a single number for overall size and compactness. A globular domain of N residues has Rg ≈ 2.2·N^0.38 Å; an extended or disordered chain has a much larger Rg. The Cα contact count is the number of residue pairs whose Cα atoms are within 8 Å and are more than four positions apart in sequence — a standard proxy for tertiary packing density. The bounding box is the smallest axis-aligned box enclosing all Cα atoms.

Q: Which residues are in helices, strands, or loops?
A: DSSP 8-state secondary structure assigns each residue one of H (α-helix), G (3₁₀-helix), I (π-helix), E (extended β-strand), B (isolated β-bridge), T (hydrogen-bonded turn), S (bend), or '-' (coil). The assignment is computed from backbone hydrogen-bond geometry via the Kabsch–Sander algorithm.

Q: How mobile is each atom in the crystal?
A: Crystallographic B-factors measure how much each atom's electron density is smeared out, in Å². They rise in mobile loops and surface residues and fall in the buried interior. In AlphaFold models this column is repurposed to hold pLDDT instead.

Q: What if only a Cα trace is availabl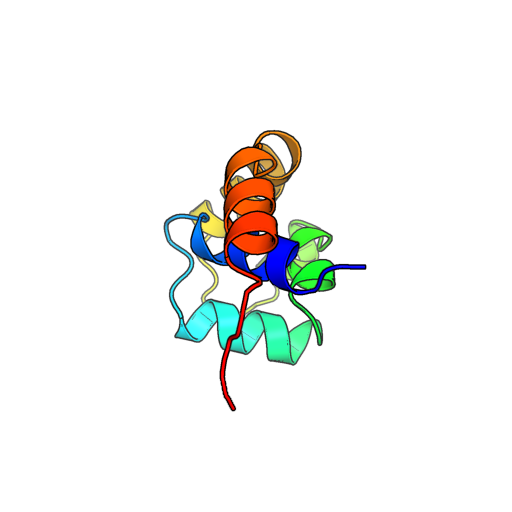e?
A: P-SEA three-state annotation labels each residue as helix, strand, or coil based purely on the geometry of the Cα trace. It serves as a fallback when the full backbone (and thus DSSP) is unavailable.

Q: What family and function is it annotated with?
A: Database cross-references. InterPro integrates a dozen domain/family signature databases into unified entries with residue-range hits. GO terms attach function/process/location labels with evidence codes. CATH codes position the fold in a four-level structural taxonomy. Organism is the NCBI-taxonomy species name.

Q: Are the domains correctly placed relative to each other?
A: Predicted Aligned Error (PAE) is an AlphaFold confidence matrix: entry (i, j) is the expected error in the position of residue j, in ångströms, when the prediction is superimposed on the true structure at residue i. Low PAE within a block of residues means that block is internally rigid and well-predicted; high PAE between two blocks means their relative placement is uncertain even if each block individually is confident.

Q: What do the diagnostic plots show?
A: Three diagnostic plots accompany the record. The Cα contact map visualizes the tertiary structure as a 2D adjacency matrix (8 Å cutoff, sequence-local contacts suppressed). The Ramachandran plot shows the distribution of backbone (φ, ψ) torsions, with points in the α and β basins reflecting secondary structure content. The PAE plot shows AlphaFold's inter-residue confidence as a color matrix.

Q: What is the amino-acid chain?
A: Primary structure: the covalent order of the twenty standard amino acids along the backbone. Two proteins with the same sequence will (almost always) fold to the same structure; two with 30% identity often share a fold but not the details.

Q: What do the rendered images show?
A: The six renders are orthographic views along the three Cartesian axes in both directions. Representation (cartoon, sticks, or surface) and color scheme (sequence-rainbow or by-chain) vary across proteins so the training set covers all the common visualization conventions.